Protein AF-A0A0N0K101-F1 (afdb_monomer_lite)

Structure (mmCIF, N/CA/C/O backbone):
data_AF-A0A0N0K101-F1
#
_entry.id   AF-A0A0N0K101-F1
#
loop_
_atom_site.group_PDB
_atom_site.id
_atom_site.type_symbol
_atom_site.label_atom_id
_atom_site.label_alt_id
_atom_site.label_comp_id
_atom_site.label_asym_id
_atom_site.label_entity_id
_atom_site.label_seq_id
_atom_site.pdbx_PDB_ins_code
_atom_site.Cartn_x
_atom_site.Cartn_y
_atom_site.Cartn_z
_atom_site.occupancy
_atom_site.B_iso_or_equiv
_atom_site.auth_seq_id
_atom_site.auth_comp_id
_atom_site.auth_asym_id
_atom_site.auth_atom_id
_atom_site.pdbx_PDB_model_num
ATOM 1 N N . MET A 1 1 ? 13.109 -51.782 -57.724 1.00 40.28 1 MET A N 1
ATOM 2 C CA . MET A 1 1 ? 13.283 -50.333 -57.493 1.00 40.28 1 MET A CA 1
ATOM 3 C C . MET A 1 1 ? 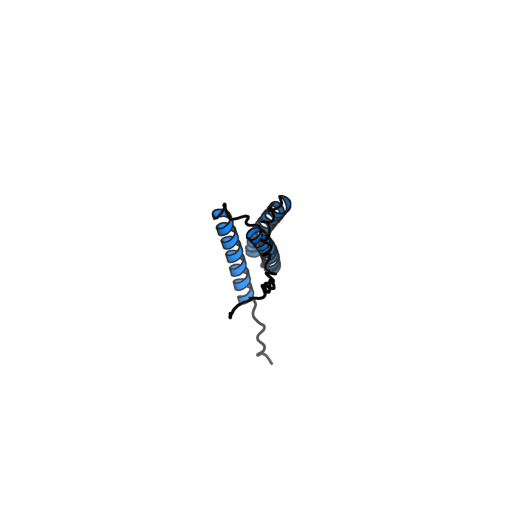12.156 -49.901 -56.584 1.00 40.28 1 MET A C 1
ATOM 5 O O . MET A 1 1 ? 11.025 -49.870 -57.037 1.00 40.28 1 MET A O 1
ATOM 9 N N . ASN A 1 2 ? 12.434 -49.718 -55.296 1.00 41.38 2 ASN A N 1
ATOM 10 C CA . ASN A 1 2 ? 11.412 -49.394 -54.310 1.00 41.38 2 ASN A CA 1
ATOM 11 C C . ASN A 1 2 ? 11.955 -48.352 -53.330 1.00 41.38 2 ASN A C 1
ATOM 13 O O . ASN A 1 2 ? 13.122 -48.420 -52.942 1.00 41.38 2 ASN A O 1
ATOM 17 N N . THR A 1 3 ? 11.021 -47.534 -52.849 1.00 43.34 3 THR A N 1
ATOM 18 C CA . THR A 1 3 ? 11.005 -46.756 -51.598 1.00 43.34 3 THR A CA 1
ATOM 19 C C . THR A 1 3 ? 11.469 -45.291 -51.613 1.00 43.34 3 THR A C 1
ATOM 21 O O . THR A 1 3 ? 12.625 -44.969 -51.861 1.00 43.34 3 THR A O 1
ATOM 24 N N . SER A 1 4 ? 10.506 -44.462 -51.181 1.00 46.09 4 SER A N 1
ATOM 25 C CA . SER A 1 4 ? 10.641 -43.294 -50.300 1.00 46.09 4 SER A CA 1
ATOM 26 C C . SER A 1 4 ? 10.739 -41.910 -50.940 1.00 46.09 4 SER A C 1
ATOM 28 O O . SER A 1 4 ? 11.814 -41.345 -51.096 1.00 46.09 4 SER A O 1
ATOM 30 N N . ALA A 1 5 ? 9.569 -41.303 -51.144 1.00 56.84 5 ALA A N 1
ATOM 31 C CA . ALA A 1 5 ? 9.383 -39.882 -50.874 1.00 56.84 5 ALA A CA 1
ATOM 32 C C . ALA A 1 5 ? 8.859 -39.720 -49.436 1.00 56.84 5 ALA A C 1
ATOM 34 O O . ALA A 1 5 ? 7.889 -40.393 -49.079 1.00 56.84 5 ALA A O 1
ATOM 35 N N . PRO A 1 6 ? 9.425 -38.815 -48.626 1.00 57.38 6 PRO A N 1
ATOM 36 C CA . PRO A 1 6 ? 8.666 -38.154 -47.582 1.00 57.38 6 PRO A CA 1
ATOM 37 C C . PRO A 1 6 ? 8.286 -36.741 -48.038 1.00 57.38 6 PRO A C 1
ATOM 39 O O . PRO A 1 6 ? 9.132 -35.916 -48.379 1.00 57.38 6 PRO A O 1
ATOM 42 N N . LEU A 1 7 ? 6.980 -36.480 -48.028 1.00 50.81 7 LEU A N 1
ATOM 43 C CA . LEU A 1 7 ? 6.399 -35.144 -48.036 1.00 50.81 7 LEU A CA 1
ATOM 44 C C . LEU A 1 7 ? 6.903 -34.399 -46.791 1.00 50.81 7 LEU A C 1
ATOM 46 O O . LEU A 1 7 ? 6.519 -34.734 -45.670 1.00 50.81 7 LEU A O 1
ATOM 50 N N . SER A 1 8 ? 7.765 -33.398 -46.977 1.00 45.88 8 SER A N 1
ATOM 51 C CA . SER A 1 8 ? 8.069 -32.412 -45.936 1.00 45.88 8 SER A CA 1
ATOM 52 C C . SER A 1 8 ? 6.830 -31.554 -45.701 1.00 45.88 8 SER A C 1
ATOM 54 O O . SER A 1 8 ? 6.629 -30.523 -46.336 1.00 45.88 8 SER A O 1
ATOM 56 N N . ASN A 1 9 ? 5.985 -32.009 -44.781 1.00 51.28 9 ASN A N 1
ATOM 57 C CA . ASN A 1 9 ? 4.907 -31.225 -44.207 1.00 51.28 9 ASN A CA 1
ATOM 58 C C . ASN A 1 9 ? 5.535 -30.239 -43.208 1.00 51.28 9 ASN A C 1
ATOM 60 O O . ASN A 1 9 ? 5.692 -30.544 -42.028 1.00 51.28 9 ASN A O 1
ATOM 64 N N . SER A 1 10 ? 5.962 -29.069 -43.686 1.00 53.06 10 SER A N 1
ATOM 65 C CA . SER A 1 10 ? 6.329 -27.943 -42.820 1.00 53.06 10 SER A CA 1
ATOM 66 C C . SER A 1 10 ? 5.062 -27.256 -42.314 1.00 53.06 10 SER A C 1
ATOM 68 O O . SER A 1 10 ? 4.764 -26.130 -42.690 1.00 53.06 10 SER A O 1
ATOM 70 N N . ASP A 1 11 ? 4.322 -27.957 -41.459 1.00 54.88 11 ASP A N 1
ATOM 71 C CA . ASP A 1 11 ? 3.313 -27.365 -40.588 1.00 54.88 11 ASP A CA 1
AT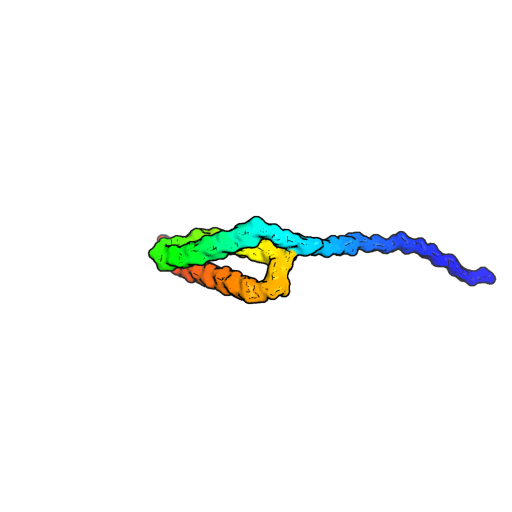OM 72 C C . ASP A 1 11 ? 3.724 -27.672 -39.147 1.00 54.88 11 ASP A C 1
ATOM 74 O O . ASP A 1 11 ? 3.385 -28.699 -38.566 1.00 54.88 11 ASP A O 1
ATOM 78 N N . HIS A 1 12 ? 4.572 -26.807 -38.600 1.00 52.78 12 HIS A N 1
ATOM 79 C CA . HIS A 1 12 ? 4.670 -26.674 -37.158 1.00 52.78 12 HIS A CA 1
ATOM 80 C C . HIS A 1 12 ? 4.589 -25.189 -36.851 1.00 52.78 12 HIS A C 1
ATOM 82 O O . HIS A 1 12 ? 5.580 -24.457 -36.834 1.00 52.78 12 HIS A O 1
ATOM 88 N N . ALA A 1 13 ? 3.349 -24.742 -36.690 1.00 50.38 13 ALA A N 1
ATOM 89 C CA . ALA A 1 13 ? 3.046 -23.507 -36.012 1.00 50.38 13 ALA A CA 1
ATOM 90 C C . ALA A 1 13 ? 3.753 -23.508 -34.648 1.00 50.38 13 ALA A C 1
ATOM 92 O O . ALA A 1 13 ? 3.412 -24.285 -33.760 1.00 50.38 13 ALA A O 1
ATOM 93 N N . SER A 1 14 ? 4.705 -22.599 -34.465 1.00 46.25 14 SER A N 1
ATOM 94 C CA . SER A 1 14 ? 5.062 -22.113 -33.134 1.00 46.25 14 SER A CA 1
ATOM 95 C C . SER A 1 14 ? 4.410 -20.742 -32.961 1.00 46.25 14 SER A C 1
ATOM 97 O O . SER A 1 14 ? 5.033 -19.739 -33.301 1.00 46.25 14 SER A O 1
ATOM 99 N N . PRO A 1 15 ? 3.169 -20.652 -32.443 1.00 50.31 15 PRO A N 1
ATOM 100 C CA . PRO A 1 15 ? 2.571 -19.374 -32.055 1.00 50.31 15 PRO A CA 1
ATOM 101 C C . PRO A 1 15 ? 3.147 -18.829 -30.738 1.00 50.31 15 PRO A C 1
ATOM 103 O O . PRO A 1 15 ? 2.756 -17.758 -30.292 1.00 50.31 15 PRO A O 1
ATOM 106 N N . PHE A 1 16 ? 4.110 -19.513 -30.119 1.00 46.22 16 PHE A N 1
ATOM 107 C CA . PHE A 1 16 ? 4.834 -18.990 -28.966 1.00 46.22 16 PHE A CA 1
ATOM 108 C C . PHE A 1 16 ? 6.003 -18.118 -29.423 1.00 46.22 16 PHE A C 1
ATOM 110 O O . PHE A 1 16 ? 7.162 -18.360 -29.087 1.00 46.22 16 PHE A O 1
ATOM 117 N N . ALA A 1 17 ? 5.687 -17.028 -30.124 1.00 44.03 17 ALA A N 1
ATOM 118 C CA . ALA A 1 17 ? 6.364 -15.790 -29.784 1.00 44.03 17 ALA A CA 1
ATOM 119 C C . ALA A 1 17 ? 5.954 -15.508 -28.336 1.00 44.03 17 ALA A C 1
ATOM 121 O O . ALA A 1 17 ? 4.962 -14.838 -28.065 1.00 44.03 17 ALA A O 1
ATOM 122 N N . THR A 1 18 ? 6.669 -16.126 -27.393 1.00 47.25 18 THR A N 1
ATOM 123 C CA . THR A 1 18 ? 6.713 -15.664 -26.018 1.00 47.25 18 THR A CA 1
ATOM 124 C C . THR A 1 18 ? 7.262 -14.260 -26.143 1.00 47.25 18 THR A C 1
ATOM 126 O O . THR A 1 18 ? 8.473 -14.061 -26.224 1.00 47.25 18 THR A O 1
ATOM 129 N N . GLU A 1 19 ? 6.353 -13.302 -26.294 1.00 45.78 19 GLU A N 1
ATOM 130 C CA . GLU A 1 19 ? 6.604 -11.890 -26.136 1.00 45.78 19 GLU A CA 1
ATOM 131 C C . GLU A 1 19 ? 7.118 -11.789 -24.704 1.00 45.78 19 GLU A C 1
ATOM 133 O O . GLU A 1 19 ? 6.355 -11.703 -23.748 1.00 45.78 19 GLU A O 1
ATOM 138 N N . THR A 1 20 ? 8.427 -11.983 -24.521 1.00 49.19 20 THR A N 1
ATOM 139 C CA . THR A 1 20 ? 9.092 -11.674 -23.266 1.00 49.19 20 THR A CA 1
ATOM 140 C C . THR A 1 20 ? 8.677 -10.243 -22.996 1.00 49.19 20 THR A C 1
ATOM 142 O O . THR A 1 20 ? 9.040 -9.395 -23.824 1.00 49.19 20 THR A O 1
ATOM 145 N N . PRO A 1 21 ? 7.893 -9.964 -21.936 1.00 53.34 21 PRO A N 1
ATOM 146 C CA . PRO A 1 21 ? 7.534 -8.600 -21.628 1.00 53.34 21 PRO A CA 1
ATOM 147 C C . PRO A 1 21 ? 8.863 -7.878 -21.480 1.00 53.34 21 PRO A C 1
ATOM 149 O O . PRO A 1 21 ? 9.684 -8.199 -20.615 1.00 53.34 21 PRO A O 1
ATOM 152 N N . ARG A 1 22 ? 9.140 -6.992 -22.439 1.00 53.03 22 ARG A N 1
ATOM 153 C CA . ARG A 1 22 ? 10.308 -6.123 -22.399 1.00 53.03 22 ARG A CA 1
ATOM 154 C C . ARG A 1 22 ? 10.226 -5.464 -21.025 1.00 53.03 22 ARG A C 1
ATOM 156 O O . ARG A 1 22 ? 9.148 -4.949 -20.732 1.00 53.03 22 ARG A O 1
ATOM 163 N N . PRO A 1 23 ? 11.264 -5.552 -20.169 1.00 52.62 23 PRO A N 1
ATOM 164 C CA . PRO A 1 23 ? 11.174 -5.027 -18.815 1.00 52.62 23 PRO A CA 1
ATOM 165 C C . PRO A 1 23 ? 10.708 -3.586 -18.943 1.00 52.62 23 PRO A C 1
ATOM 167 O O . PRO A 1 23 ? 11.403 -2.771 -19.554 1.00 52.62 23 PRO A O 1
ATOM 170 N N . ALA A 1 24 ? 9.477 -3.323 -18.505 1.00 59.41 24 ALA A N 1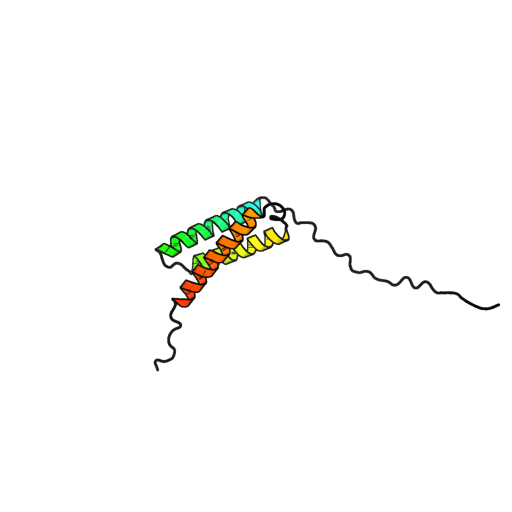
ATOM 171 C CA . ALA A 1 24 ? 8.906 -1.999 -18.591 1.00 59.41 24 ALA A CA 1
ATOM 172 C C . ALA A 1 24 ? 9.815 -1.133 -17.730 1.00 59.41 24 ALA A C 1
ATOM 174 O O . ALA A 1 24 ? 9.899 -1.334 -16.521 1.00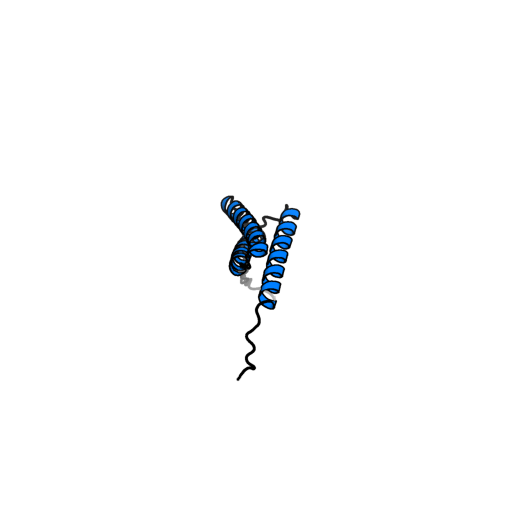 59.41 24 ALA A O 1
ATOM 175 N N . THR A 1 25 ? 10.600 -0.263 -18.359 1.00 63.97 25 THR A N 1
ATOM 176 C CA . THR A 1 25 ? 11.513 0.605 -17.631 1.00 63.97 25 THR A CA 1
ATOM 177 C C . THR A 1 25 ? 10.662 1.422 -16.674 1.00 63.97 25 THR A C 1
ATOM 179 O O . THR A 1 25 ? 9.802 2.182 -17.116 1.00 63.97 25 THR A O 1
ATOM 182 N N . VAL A 1 26 ? 10.856 1.219 -15.373 1.00 71.38 26 VAL A N 1
ATOM 183 C CA . VAL A 1 26 ? 10.106 1.936 -14.344 1.00 71.38 26 VAL A CA 1
ATOM 184 C C . VAL A 1 26 ? 10.276 3.432 -14.581 1.00 71.38 26 VAL A C 1
ATOM 186 O O . VAL A 1 26 ? 11.390 3.954 -14.494 1.00 71.38 26 VAL A O 1
ATOM 189 N N . SER A 1 27 ? 9.181 4.130 -14.861 1.00 80.31 27 SER A N 1
ATOM 190 C CA . SER A 1 27 ? 9.214 5.569 -15.098 1.00 80.31 27 SER A CA 1
ATOM 191 C C . SER A 1 27 ? 9.486 6.312 -13.790 1.00 80.31 27 SER A C 1
ATOM 193 O O . SER A 1 27 ? 9.020 5.902 -12.726 1.00 80.31 27 SER A O 1
ATOM 195 N N . LEU A 1 28 ? 10.187 7.449 -13.855 1.00 82.06 28 LEU A N 1
ATOM 196 C CA . LEU A 1 28 ? 10.440 8.314 -12.691 1.00 82.06 28 LEU A CA 1
ATOM 197 C C . LEU A 1 28 ? 9.137 8.649 -11.940 1.00 82.06 28 LEU A C 1
ATOM 199 O O . LEU A 1 28 ? 9.089 8.597 -10.715 1.00 82.06 28 LEU A O 1
ATOM 203 N N . SER A 1 29 ? 8.057 8.904 -12.681 1.00 85.00 29 SER A N 1
ATOM 204 C CA . SER A 1 29 ? 6.731 9.188 -12.126 1.00 85.00 29 SER A CA 1
ATOM 205 C C . SER A 1 29 ? 6.147 8.025 -11.319 1.00 85.00 29 SER A C 1
ATOM 207 O O . SER A 1 29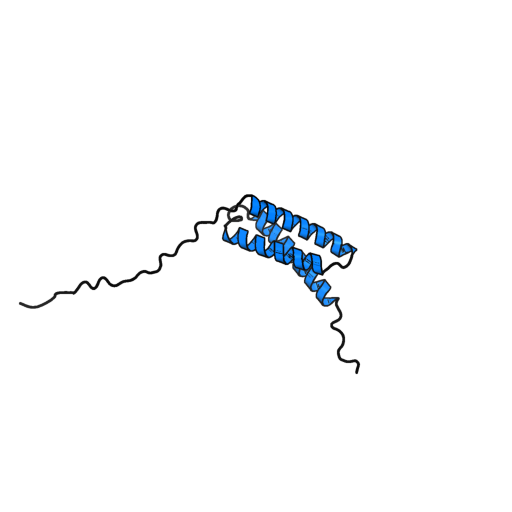 ? 5.437 8.257 -10.347 1.00 85.00 29 SER A O 1
ATOM 209 N N . GLU A 1 30 ? 6.447 6.775 -11.680 1.00 84.94 30 GLU A N 1
ATOM 210 C CA . GLU A 1 30 ? 5.983 5.593 -10.939 1.00 84.94 30 GLU A CA 1
ATOM 211 C C . GLU A 1 30 ? 6.752 5.425 -9.630 1.00 84.94 30 GLU A C 1
ATOM 213 O O . GLU A 1 30 ? 6.157 5.078 -8.612 1.00 84.94 30 GLU A O 1
ATOM 218 N N . GLN A 1 31 ? 8.051 5.738 -9.638 1.00 85.19 31 GLN A N 1
ATOM 219 C CA . GLN A 1 31 ? 8.874 5.759 -8.425 1.00 85.19 31 GLN A CA 1
ATOM 220 C C . GLN A 1 31 ? 8.400 6.857 -7.470 1.00 85.19 31 GLN A C 1
ATOM 222 O O . GLN A 1 31 ? 8.199 6.595 -6.287 1.00 85.19 31 GLN A O 1
ATOM 227 N N . GLN A 1 32 ? 8.129 8.058 -7.988 1.00 88.75 32 GLN A N 1
ATOM 228 C CA . GLN A 1 32 ? 7.585 9.166 -7.198 1.00 88.75 32 GLN A CA 1
ATOM 229 C C . GLN A 1 32 ? 6.192 8.850 -6.643 1.00 88.75 32 GLN A C 1
ATOM 231 O O . GLN A 1 32 ? 5.924 9.108 -5.472 1.00 88.75 32 GLN A O 1
ATOM 236 N N . ALA A 1 33 ? 5.311 8.251 -7.450 1.00 89.62 33 ALA A N 1
ATOM 237 C CA . ALA A 1 33 ? 3.991 7.822 -6.993 1.00 89.62 33 ALA A CA 1
ATOM 238 C C . ALA A 1 33 ? 4.092 6.764 -5.885 1.00 89.62 33 ALA A C 1
ATOM 240 O O . ALA A 1 33 ? 3.334 6.805 -4.915 1.00 89.62 33 ALA A O 1
ATOM 241 N N . PHE A 1 34 ? 5.040 5.833 -6.006 1.00 89.19 34 PHE A N 1
ATOM 242 C CA . PHE A 1 34 ? 5.301 4.816 -4.996 1.00 89.19 34 PHE A CA 1
ATOM 243 C C . PHE A 1 34 ? 5.853 5.409 -3.694 1.00 89.19 34 PHE A C 1
ATOM 245 O O . PHE A 1 34 ? 5.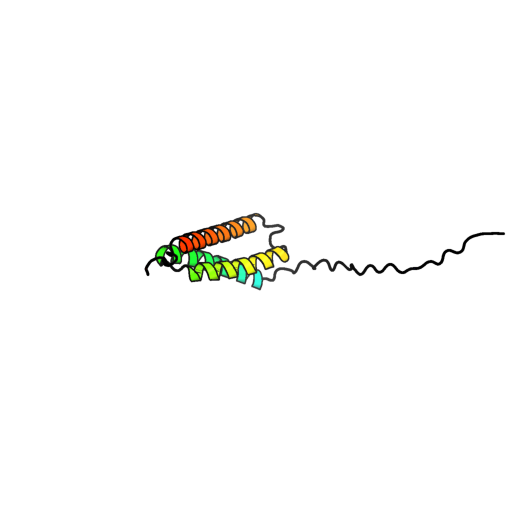378 5.058 -2.612 1.00 89.19 34 PHE A O 1
ATOM 252 N N . GLU A 1 35 ? 6.808 6.334 -3.774 1.00 90.06 35 GLU A N 1
ATOM 253 C CA . GLU A 1 35 ? 7.352 7.021 -2.600 1.00 90.06 35 GLU A CA 1
ATOM 254 C C . GLU A 1 35 ? 6.268 7.846 -1.892 1.00 90.06 35 GLU A C 1
ATOM 256 O O . GLU A 1 35 ? 6.099 7.737 -0.676 1.00 90.06 35 GLU A O 1
ATOM 261 N N . ALA A 1 36 ? 5.445 8.573 -2.654 1.00 91.25 36 ALA A N 1
ATOM 262 C CA . ALA A 1 36 ? 4.305 9.315 -2.124 1.00 91.25 36 ALA A CA 1
ATOM 263 C C . ALA A 1 36 ? 3.270 8.393 -1.455 1.00 91.25 36 ALA A C 1
ATOM 265 O O . ALA A 1 36 ? 2.785 8.700 -0.366 1.00 91.25 36 ALA A O 1
ATOM 266 N N . ALA A 1 37 ? 2.956 7.241 -2.057 1.00 91.19 37 ALA A N 1
ATOM 267 C CA . ALA A 1 37 ? 2.060 6.249 -1.461 1.00 91.19 37 ALA A CA 1
ATOM 268 C C . ALA A 1 37 ? 2.648 5.635 -0.179 1.00 91.19 37 ALA A C 1
ATOM 270 O O . ALA A 1 37 ? 1.923 5.416 0.790 1.00 91.19 37 ALA A O 1
ATOM 271 N N . THR A 1 38 ? 3.963 5.411 -0.148 1.00 91.50 38 THR A N 1
ATOM 272 C CA . THR A 1 38 ? 4.688 4.912 1.030 1.00 91.50 38 THR A CA 1
ATOM 273 C C . THR A 1 38 ? 4.630 5.926 2.170 1.00 91.50 38 THR A C 1
ATOM 275 O O . THR A 1 38 ? 4.299 5.571 3.302 1.00 91.50 38 THR A O 1
ATOM 278 N N . ALA A 1 39 ? 4.907 7.199 1.874 1.00 91.69 39 ALA A N 1
ATOM 279 C CA . ALA A 1 39 ? 4.815 8.290 2.838 1.00 91.69 39 ALA A CA 1
ATOM 280 C C . ALA A 1 39 ? 3.381 8.461 3.356 1.00 91.69 39 ALA A C 1
ATOM 282 O O . ALA A 1 39 ? 3.176 8.575 4.564 1.00 91.69 39 ALA A O 1
ATOM 283 N N . ARG A 1 40 ? 2.382 8.394 2.463 1.00 89.75 40 ARG A N 1
ATOM 284 C CA . ARG A 1 40 ? 0.966 8.475 2.837 1.00 89.75 40 ARG A CA 1
ATOM 285 C C . ARG A 1 40 ? 0.549 7.325 3.746 1.00 89.75 40 ARG A C 1
ATOM 287 O O . ARG A 1 40 ? -0.135 7.577 4.728 1.00 89.75 40 ARG A O 1
ATOM 294 N N . LEU A 1 41 ? 0.978 6.093 3.467 1.00 90.31 41 LEU A N 1
ATOM 295 C CA . LEU A 1 41 ? 0.664 4.952 4.328 1.00 90.31 41 LEU A CA 1
ATOM 296 C C . LEU A 1 41 ? 1.300 5.089 5.716 1.00 90.31 41 LEU A C 1
ATOM 298 O O . LEU A 1 41 ? 0.631 4.830 6.709 1.00 90.31 41 LEU A O 1
ATOM 302 N N . ARG A 1 42 ? 2.559 5.539 5.808 1.00 90.38 42 ARG A N 1
ATOM 303 C CA . ARG A 1 42 ? 3.199 5.803 7.109 1.00 90.38 42 ARG A CA 1
ATOM 304 C C . ARG A 1 42 ? 2.473 6.887 7.898 1.00 90.38 42 ARG A C 1
ATOM 306 O O . ARG A 1 42 ? 2.243 6.713 9.089 1.00 90.38 42 ARG A O 1
ATOM 313 N N . ALA A 1 43 ? 2.094 7.979 7.237 1.00 89.31 43 ALA A N 1
ATOM 314 C CA . ALA A 1 43 ? 1.322 9.042 7.868 1.00 89.31 43 ALA A CA 1
ATOM 315 C C . ALA A 1 43 ? -0.048 8.529 8.336 1.00 89.31 43 ALA A C 1
ATOM 317 O O . ALA A 1 43 ? -0.437 8.792 9.468 1.00 89.31 43 ALA A O 1
ATOM 318 N N . ALA A 1 44 ? -0.736 7.739 7.507 1.00 88.50 44 ALA A N 1
ATOM 319 C CA . ALA A 1 44 ? -2.011 7.126 7.862 1.00 88.50 44 ALA A CA 1
ATOM 320 C C . ALA A 1 44 ? -1.874 6.187 9.068 1.00 88.50 44 ALA A C 1
ATOM 322 O O . ALA A 1 44 ? -2.701 6.248 9.965 1.00 88.50 44 ALA A O 1
ATOM 323 N N . LEU A 1 45 ? -0.820 5.366 9.136 1.00 87.38 45 LEU A N 1
ATOM 324 C CA . LEU A 1 45 ? -0.555 4.501 10.293 1.00 87.38 45 LEU A CA 1
ATOM 325 C C . LEU A 1 45 ? -0.298 5.303 11.571 1.00 87.38 45 LEU A C 1
ATOM 327 O O . LEU A 1 45 ? -0.838 4.962 12.620 1.00 87.38 45 LEU A O 1
ATOM 331 N N . GLN A 1 46 ? 0.478 6.384 11.473 1.00 87.06 46 GLN A N 1
ATOM 332 C CA . GLN A 1 46 ? 0.743 7.266 12.606 1.00 87.06 46 GLN A CA 1
ATOM 333 C C . GLN A 1 46 ? -0.545 7.933 13.106 1.00 87.06 46 GLN A C 1
ATOM 335 O O . GLN A 1 46 ? -0.828 7.890 14.293 1.00 87.06 46 GLN A O 1
ATOM 340 N N . VAL A 1 47 ? -1.355 8.494 12.204 1.00 84.12 47 VAL A N 1
ATOM 341 C CA . VAL A 1 47 ? -2.620 9.161 12.557 1.00 84.12 47 VAL A CA 1
ATOM 342 C C . VAL A 1 47 ? -3.672 8.164 13.044 1.00 84.12 47 VAL A C 1
ATOM 344 O O . VAL A 1 47 ? -4.438 8.465 13.955 1.00 84.12 47 VAL A O 1
ATOM 347 N N . ALA A 1 48 ? -3.733 6.963 12.469 1.00 81.00 48 ALA A N 1
ATOM 348 C CA . ALA A 1 48 ? -4.709 5.954 12.861 1.00 81.00 48 ALA A CA 1
ATOM 349 C C . ALA A 1 48 ? -4.434 5.378 14.257 1.00 81.00 48 ALA A C 1
ATOM 351 O O . ALA A 1 48 ? -5.386 4.988 14.934 1.00 81.00 48 ALA A O 1
ATOM 352 N N . ALA A 1 49 ? -3.173 5.380 14.705 1.00 70.81 49 ALA A N 1
ATOM 353 C CA . ALA A 1 49 ? -2.825 5.090 16.094 1.00 70.81 49 ALA A CA 1
ATOM 354 C C . ALA A 1 49 ? -3.427 6.120 17.071 1.00 70.81 49 ALA A C 1
ATOM 356 O O . ALA A 1 49 ? -3.801 5.752 18.182 1.00 70.81 49 ALA A O 1
ATOM 357 N N . ASP A 1 50 ? -3.576 7.377 16.640 1.00 73.25 50 ASP A N 1
ATOM 358 C CA . ASP A 1 50 ? -4.096 8.483 17.452 1.00 73.25 50 ASP A CA 1
ATOM 359 C C . ASP A 1 50 ? -5.617 8.709 17.315 1.00 73.25 50 ASP A C 1
ATOM 361 O O . ASP A 1 50 ? -6.246 9.229 18.232 1.00 73.25 50 ASP A O 1
ATOM 365 N N . SER A 1 51 ? -6.234 8.376 16.173 1.00 65.19 51 SER A N 1
ATOM 366 C CA . SER A 1 51 ? -7.612 8.807 15.843 1.00 65.19 51 SER A CA 1
ATOM 367 C C . SER A 1 51 ? -8.551 7.710 15.316 1.00 65.19 51 SER A C 1
ATOM 369 O O . SER A 1 51 ? -9.585 8.031 14.735 1.00 65.19 51 SER A O 1
ATOM 371 N N . GLN A 1 52 ? -8.241 6.417 15.503 1.00 63.28 52 GLN A N 1
ATOM 372 C CA . GLN A 1 52 ? -9.110 5.289 15.089 1.00 63.28 52 GLN A CA 1
ATOM 373 C C . GLN A 1 52 ? -9.525 5.305 13.591 1.00 63.28 52 GLN A C 1
ATOM 375 O O . GLN A 1 52 ? -10.523 4.706 13.190 1.00 63.28 52 GLN A O 1
ATOM 380 N N . GLY A 1 53 ? -8.742 5.963 12.730 1.00 67.69 53 GLY A N 1
ATOM 381 C CA . GLY A 1 53 ? -9.009 6.107 11.295 1.00 67.69 53 GLY A CA 1
ATOM 382 C C . GLY A 1 53 ? -8.547 4.904 10.466 1.00 67.69 53 GLY A C 1
ATOM 383 O O . GLY A 1 53 ? -7.535 4.977 9.774 1.00 67.69 53 GLY A O 1
ATOM 384 N N . PHE A 1 54 ? -9.279 3.790 10.522 1.00 78.12 54 PHE A N 1
ATOM 385 C CA . PHE A 1 54 ? -8.946 2.543 9.810 1.00 78.12 54 PHE A CA 1
ATOM 386 C C . PHE A 1 54 ? -9.073 2.632 8.276 1.00 78.12 54 PHE A C 1
ATOM 388 O O . PHE A 1 54 ? -8.264 2.053 7.547 1.00 78.12 54 PHE A O 1
ATOM 395 N N . GLU A 1 55 ? -10.084 3.344 7.771 1.00 83.31 55 GLU A N 1
ATOM 396 C CA . GLU A 1 55 ? -10.414 3.360 6.338 1.00 83.31 55 GLU A CA 1
ATOM 397 C C . GLU A 1 55 ? -9.297 3.984 5.493 1.00 83.31 55 GLU A C 1
ATOM 399 O O . GLU A 1 55 ? -8.982 3.492 4.408 1.00 83.31 55 GLU A O 1
ATOM 404 N N . GLU A 1 56 ? -8.634 5.017 6.020 1.00 84.75 56 GLU A N 1
ATOM 405 C CA . GLU A 1 56 ? -7.527 5.676 5.327 1.00 84.75 56 GLU A CA 1
ATOM 406 C C . GLU A 1 56 ? -6.274 4.787 5.264 1.00 84.75 56 GLU A C 1
ATOM 408 O O . GLU A 1 56 ? -5.591 4.759 4.237 1.00 84.75 56 GLU A O 1
ATOM 413 N N . VAL A 1 57 ? -6.010 3.977 6.299 1.00 87.62 57 VAL A N 1
ATOM 414 C CA . VAL A 1 57 ? -4.937 2.966 6.265 1.00 87.62 57 VAL A CA 1
ATOM 415 C C . VAL A 1 57 ? -5.252 1.884 5.233 1.00 87.62 57 VAL A C 1
ATOM 417 O O . VAL A 1 57 ? -4.374 1.497 4.457 1.00 87.62 57 VAL A O 1
ATOM 420 N N . ALA A 1 58 ? -6.501 1.415 5.173 1.00 88.12 58 ALA A N 1
ATOM 421 C CA . ALA A 1 58 ? -6.926 0.401 4.212 1.00 88.12 58 ALA A CA 1
ATOM 422 C C . ALA A 1 58 ? -6.810 0.887 2.752 1.00 88.12 58 ALA A C 1
ATOM 424 O O . ALA A 1 58 ? -6.267 0.160 1.911 1.00 88.12 58 ALA A O 1
ATOM 425 N N . ASP A 1 59 ? -7.251 2.114 2.452 1.00 88.38 59 ASP A N 1
ATOM 426 C CA . ASP A 1 59 ? -7.120 2.734 1.125 1.00 88.38 59 ASP A CA 1
ATOM 427 C C . ASP A 1 59 ? -5.648 2.966 0.744 1.00 88.38 59 ASP A C 1
ATOM 429 O O . ASP A 1 59 ? -5.205 2.550 -0.335 1.00 88.38 59 ASP A O 1
ATOM 433 N N . ALA A 1 60 ? -4.852 3.547 1.649 1.00 90.25 60 ALA A N 1
ATOM 434 C CA . ALA A 1 60 ? -3.429 3.781 1.414 1.00 90.25 60 ALA A CA 1
ATOM 435 C C . ALA A 1 60 ? -2.665 2.464 1.183 1.00 90.25 60 ALA A C 1
ATOM 437 O O . ALA A 1 60 ? -1.818 2.388 0.287 1.00 90.25 60 ALA A O 1
ATOM 438 N N . ARG A 1 61 ? -3.009 1.397 1.920 1.00 91.62 61 ARG A N 1
ATOM 439 C CA . ARG A 1 61 ? -2.452 0.047 1.733 1.00 91.62 61 ARG A CA 1
ATOM 440 C C . ARG A 1 61 ? -2.770 -0.496 0.343 1.00 91.62 61 ARG A C 1
ATOM 442 O O . ARG A 1 61 ? -1.879 -1.025 -0.321 1.00 91.62 61 ARG A O 1
ATOM 449 N N . LEU A 1 62 ? -4.023 -0.385 -0.107 1.00 90.88 62 LEU A N 1
ATOM 450 C CA . LEU A 1 62 ? -4.439 -0.868 -1.429 1.00 90.88 62 LEU A CA 1
ATOM 451 C C . LEU A 1 62 ? -3.686 -0.146 -2.551 1.00 90.88 62 LEU A C 1
ATOM 453 O O . LEU A 1 62 ? -3.154 -0.802 -3.451 1.00 90.88 62 LEU A O 1
ATOM 457 N N . LYS A 1 63 ? -3.568 1.184 -2.457 1.00 91.00 63 LYS A N 1
ATOM 458 C CA . LYS A 1 63 ? -2.812 2.005 -3.415 1.00 91.00 63 LYS A CA 1
ATOM 459 C C . LYS A 1 63 ? -1.331 1.635 -3.440 1.00 91.00 63 LYS A C 1
ATOM 461 O O . LYS A 1 63 ? -0.779 1.409 -4.518 1.00 91.00 63 LYS A O 1
ATOM 466 N N . LEU A 1 64 ? -0.699 1.500 -2.270 1.00 91.69 64 LEU A N 1
ATOM 467 C CA . LEU A 1 64 ? 0.705 1.098 -2.184 1.00 91.69 64 LEU A CA 1
ATOM 468 C C . LEU A 1 64 ? 0.923 -0.306 -2.757 1.00 91.69 64 LEU A C 1
ATOM 470 O O . LEU A 1 64 ? 1.874 -0.515 -3.504 1.00 91.69 64 LEU A O 1
ATOM 474 N N . ARG A 1 65 ? 0.031 -1.262 -2.467 1.00 92.88 65 ARG A N 1
ATOM 475 C CA . ARG A 1 65 ? 0.110 -2.630 -2.998 1.00 92.88 65 ARG A CA 1
ATOM 476 C C . ARG A 1 65 ? 0.020 -2.654 -4.522 1.00 92.88 65 ARG A C 1
ATOM 478 O O . ARG A 1 65 ? 0.806 -3.356 -5.153 1.00 92.88 65 ARG A O 1
ATOM 485 N N . ALA A 1 66 ? -0.909 -1.905 -5.112 1.00 91.56 66 ALA A N 1
ATOM 486 C CA . ALA A 1 66 ? -1.059 -1.833 -6.565 1.00 91.56 66 ALA A CA 1
ATOM 487 C C . ALA A 1 66 ? 0.215 -1.295 -7.240 1.00 91.56 66 ALA A C 1
ATOM 489 O O . ALA A 1 66 ? 0.726 -1.911 -8.178 1.00 91.56 66 ALA A O 1
ATOM 490 N N . LEU A 1 67 ? 0.777 -0.201 -6.713 1.00 90.25 67 LEU A N 1
ATOM 491 C CA . LEU A 1 67 ? 2.038 0.363 -7.205 1.00 90.25 67 LEU A CA 1
ATOM 492 C C . LEU A 1 67 ? 3.209 -0.596 -6.985 1.00 90.25 67 LEU A C 1
ATOM 494 O O . LEU A 1 67 ? 4.028 -0.782 -7.881 1.00 90.25 67 LEU A O 1
ATOM 498 N N . ALA A 1 68 ? 3.257 -1.263 -5.832 1.00 90.12 68 ALA A N 1
ATOM 499 C CA . ALA A 1 68 ? 4.304 -2.220 -5.531 1.00 90.12 68 ALA A CA 1
ATOM 500 C C . ALA A 1 68 ? 4.288 -3.408 -6.505 1.00 90.12 68 ALA A C 1
ATOM 502 O O . ALA A 1 68 ? 5.330 -3.803 -7.013 1.00 90.12 68 ALA A O 1
ATOM 503 N N . VAL A 1 69 ? 3.118 -3.964 -6.828 1.00 90.06 69 VAL A N 1
ATOM 504 C CA . VAL A 1 69 ? 3.012 -5.045 -7.822 1.00 90.06 69 VAL A CA 1
ATOM 505 C C . VAL A 1 69 ? 3.481 -4.571 -9.196 1.00 90.06 69 VAL A C 1
ATOM 507 O O . VAL A 1 69 ? 4.250 -5.279 -9.843 1.00 90.06 69 VAL A O 1
ATOM 510 N N . LYS A 1 70 ? 3.099 -3.355 -9.603 1.00 89.31 70 LYS A N 1
ATOM 511 C CA . LYS A 1 70 ? 3.535 -2.766 -10.875 1.00 89.31 70 LYS A CA 1
ATOM 512 C C . LYS A 1 70 ? 5.060 -2.626 -10.953 1.00 89.31 70 LYS A C 1
ATOM 514 O O . LYS A 1 70 ? 5.670 -3.047 -11.931 1.00 89.31 70 LYS A O 1
ATOM 519 N N . LEU A 1 71 ? 5.687 -2.111 -9.893 1.00 88.00 71 LEU A N 1
ATOM 520 C CA . LEU A 1 71 ? 7.145 -1.988 -9.794 1.00 88.00 71 LEU A CA 1
ATOM 521 C C . LEU A 1 71 ? 7.853 -3.348 -9.772 1.00 88.00 71 LEU A C 1
ATOM 523 O O . LEU A 1 71 ? 8.934 -3.495 -10.345 1.00 88.00 71 LEU A O 1
ATOM 527 N N . ARG A 1 72 ? 7.250 -4.361 -9.137 1.00 86.75 72 ARG A N 1
ATOM 528 C CA . ARG A 1 72 ? 7.788 -5.728 -9.130 1.00 86.75 72 ARG A CA 1
ATOM 529 C C . ARG A 1 72 ? 7.837 -6.300 -10.538 1.00 86.75 72 ARG A C 1
ATOM 531 O O . ARG A 1 72 ? 8.867 -6.856 -10.912 1.00 86.75 72 ARG A O 1
ATOM 538 N N . ASP A 1 73 ? 6.733 -6.185 -11.267 1.00 86.94 73 ASP A N 1
ATOM 539 C CA . ASP A 1 73 ? 6.586 -6.713 -12.625 1.00 86.94 73 ASP A CA 1
ATOM 540 C C . ASP A 1 73 ? 7.574 -6.042 -13.592 1.00 86.94 73 ASP A C 1
ATOM 542 O O . ASP A 1 73 ? 8.268 -6.702 -14.361 1.00 86.94 73 ASP A O 1
ATOM 546 N N . ALA A 1 74 ? 7.772 -4.735 -13.413 1.00 85.44 74 ALA A N 1
ATOM 547 C CA . ALA A 1 74 ? 8.788 -3.941 -14.097 1.00 85.44 74 ALA A CA 1
ATOM 548 C C . ALA A 1 74 ? 10.245 -4.280 -13.697 1.00 85.44 74 ALA A C 1
ATOM 550 O O . ALA A 1 74 ? 11.200 -3.805 -14.313 1.00 85.44 74 ALA A O 1
ATOM 551 N N . GLY A 1 75 ? 10.456 -5.102 -12.663 1.00 85.50 75 GLY A N 1
ATOM 552 C CA . GLY A 1 75 ? 11.783 -5.513 -12.207 1.00 85.50 75 GLY A CA 1
ATOM 553 C C . GLY A 1 75 ? 12.527 -4.477 -11.357 1.00 85.50 75 GLY A C 1
ATOM 554 O O . GLY A 1 75 ? 13.746 -4.587 -11.220 1.00 85.50 75 GLY A O 1
ATOM 555 N N . PHE A 1 76 ? 11.821 -3.515 -10.751 1.00 83.81 76 PHE A N 1
ATOM 556 C CA . PHE A 1 76 ? 12.395 -2.431 -9.936 1.00 83.81 76 PHE A CA 1
ATOM 557 C C . PHE A 1 76 ? 13.360 -2.933 -8.846 1.00 83.81 76 PHE A C 1
ATOM 559 O O . PHE A 1 76 ? 14.471 -2.432 -8.700 1.00 83.81 76 PHE A O 1
ATOM 566 N N . TRP A 1 77 ? 12.980 -3.990 -8.123 1.00 87.12 77 TRP A N 1
ATOM 567 C CA . TRP A 1 77 ? 13.768 -4.533 -7.009 1.00 87.12 77 TRP A CA 1
ATOM 568 C C . TRP A 1 77 ? 14.759 -5.637 -7.392 1.00 87.12 77 TRP A C 1
ATOM 570 O O . TRP A 1 77 ? 15.274 -6.325 -6.510 1.00 87.12 77 TRP A O 1
ATOM 580 N N . ARG A 1 78 ? 15.049 -5.850 -8.686 1.00 84.62 78 ARG A N 1
ATOM 581 C CA . ARG A 1 78 ? 16.031 -6.877 -9.094 1.00 84.62 78 ARG A CA 1
ATOM 582 C C . ARG A 1 78 ? 17.398 -6.650 -8.443 1.00 84.62 78 ARG A C 1
ATOM 584 O O . ARG A 1 78 ? 18.043 -7.620 -8.049 1.00 84.62 78 ARG A O 1
ATOM 591 N N . SER A 1 79 ? 17.788 -5.386 -8.287 1.00 82.06 79 SER A N 1
ATOM 592 C CA . SER A 1 79 ? 19.039 -4.982 -7.635 1.00 82.06 79 SER A CA 1
ATOM 593 C C . SER A 1 79 ? 18.836 -4.501 -6.196 1.00 82.06 79 SER A C 1
ATOM 595 O O . SER A 1 79 ? 19.728 -4.674 -5.369 1.00 82.06 79 SER A O 1
ATOM 597 N N . ASP A 1 80 ? 17.663 -3.954 -5.867 1.00 85.38 80 ASP A N 1
ATOM 598 C CA . ASP A 1 80 ? 17.379 -3.377 -4.551 1.00 85.38 80 ASP A CA 1
ATOM 599 C C . ASP A 1 80 ? 16.520 -4.301 -3.669 1.00 85.38 80 ASP A C 1
ATOM 601 O O . ASP A 1 80 ? 15.321 -4.116 -3.459 1.00 85.38 80 ASP A O 1
ATOM 605 N N . LYS A 1 81 ? 17.150 -5.347 -3.125 1.00 88.06 81 LYS A N 1
ATOM 606 C CA . LYS A 1 81 ? 16.468 -6.293 -2.220 1.00 88.06 81 LYS A CA 1
ATOM 607 C C . LYS A 1 81 ? 16.080 -5.656 -0.885 1.00 88.06 81 LYS A C 1
ATOM 609 O O . LYS A 1 81 ? 15.151 -6.131 -0.232 1.00 88.06 81 LYS A O 1
ATOM 614 N N . HIS A 1 82 ? 16.802 -4.619 -0.460 1.00 87.88 82 HIS A N 1
ATOM 615 C CA . HIS A 1 82 ? 16.537 -3.942 0.803 1.00 87.88 82 HIS A CA 1
ATOM 616 C C . HIS A 1 82 ? 15.225 -3.154 0.736 1.00 87.88 82 HIS A C 1
ATOM 618 O O . HIS A 1 82 ? 14.358 -3.370 1.583 1.00 87.88 82 HIS A O 1
ATOM 624 N N . GLY A 1 83 ? 15.011 -2.341 -0.306 1.00 86.50 83 GLY A N 1
ATOM 625 C CA . GLY A 1 83 ? 13.753 -1.614 -0.485 1.00 86.50 83 GLY A CA 1
ATOM 626 C C . GLY A 1 83 ? 12.552 -2.538 -0.662 1.00 86.50 83 GLY A C 1
ATOM 627 O O . GLY A 1 83 ? 11.483 -2.245 -0.124 1.00 86.50 83 GLY A O 1
ATOM 628 N N . LEU A 1 84 ? 12.722 -3.701 -1.304 1.00 89.00 84 LEU A N 1
ATOM 629 C CA . LEU A 1 84 ? 11.665 -4.717 -1.361 1.00 89.00 84 LEU A CA 1
ATOM 630 C C . LEU A 1 84 ? 11.268 -5.184 0.042 1.00 89.00 84 LEU A C 1
ATOM 632 O O . LEU A 1 84 ? 10.084 -5.195 0.374 1.00 89.00 84 LEU A O 1
ATOM 636 N N . ARG A 1 85 ? 12.249 -5.545 0.879 1.00 90.62 85 ARG A N 1
ATOM 637 C CA . ARG A 1 85 ? 11.990 -5.991 2.256 1.00 90.62 85 ARG A CA 1
ATOM 638 C C . ARG A 1 85 ? 11.319 -4.896 3.076 1.00 90.62 85 ARG A C 1
ATOM 640 O O . ARG A 1 85 ? 10.313 -5.180 3.712 1.00 90.62 85 ARG A O 1
ATOM 647 N N . SER A 1 86 ? 11.810 -3.658 3.011 1.00 90.75 86 SER A N 1
ATOM 648 C CA . SER A 1 86 ? 11.198 -2.526 3.717 1.00 90.75 86 SER A CA 1
ATOM 649 C C . SER A 1 86 ? 9.751 -2.280 3.284 1.00 90.75 86 SER A C 1
ATOM 651 O O . SER A 1 86 ? 8.896 -2.015 4.126 1.00 90.75 86 SER A O 1
ATOM 653 N N . THR A 1 87 ? 9.459 -2.412 1.988 1.00 90.62 87 THR A N 1
ATOM 654 C CA . THR A 1 87 ? 8.105 -2.239 1.439 1.00 90.62 87 THR A CA 1
ATOM 655 C C . THR A 1 87 ? 7.168 -3.349 1.903 1.00 90.62 87 THR A C 1
ATOM 657 O O . THR A 1 87 ? 6.050 -3.077 2.332 1.00 90.62 87 THR A O 1
ATOM 660 N N . VAL A 1 88 ? 7.624 -4.604 1.852 1.00 90.75 88 VAL A N 1
ATOM 661 C CA . VAL A 1 88 ? 6.854 -5.759 2.333 1.00 90.75 88 VAL A CA 1
ATOM 662 C C . VAL A 1 88 ? 6.596 -5.654 3.835 1.00 90.75 88 VAL A C 1
ATOM 664 O O . VAL A 1 88 ? 5.472 -5.891 4.264 1.00 90.75 88 VAL A O 1
ATOM 667 N N . SER A 1 89 ? 7.593 -5.247 4.627 1.00 92.94 89 SER A N 1
ATOM 668 C CA . SER A 1 89 ? 7.431 -5.012 6.066 1.00 92.94 89 SER A CA 1
ATOM 669 C C . SER A 1 89 ? 6.378 -3.944 6.360 1.00 92.94 89 SER A C 1
ATOM 671 O O . SER A 1 89 ? 5.517 -4.171 7.204 1.00 92.94 89 SER A O 1
ATOM 673 N N . LEU A 1 90 ? 6.394 -2.823 5.632 1.00 90.75 90 LEU A N 1
ATOM 674 C CA . LEU A 1 90 ? 5.395 -1.765 5.795 1.00 90.75 90 LEU A CA 1
ATOM 675 C C . LEU A 1 90 ? 3.983 -2.240 5.416 1.00 90.75 90 LEU A C 1
ATOM 677 O O . LEU A 1 90 ? 3.020 -1.960 6.124 1.00 90.75 90 LEU A O 1
ATOM 681 N N . LEU A 1 91 ? 3.851 -2.978 4.310 1.00 91.69 91 LEU A N 1
ATOM 682 C CA . LEU A 1 91 ? 2.566 -3.547 3.896 1.00 91.69 91 LEU A CA 1
ATOM 683 C C . LEU A 1 91 ? 2.031 -4.551 4.920 1.00 91.69 91 LEU A C 1
ATOM 685 O O . LEU A 1 91 ? 0.827 -4.576 5.158 1.00 91.69 91 LEU A O 1
ATOM 689 N N . TRP A 1 92 ? 2.909 -5.355 5.523 1.00 92.56 92 TRP A N 1
ATOM 690 C CA . TRP A 1 92 ? 2.533 -6.308 6.565 1.00 92.56 92 TRP A CA 1
ATOM 691 C C . TRP A 1 92 ? 2.085 -5.613 7.854 1.00 92.56 92 TRP A C 1
ATOM 693 O O . TRP A 1 92 ? 1.081 -6.006 8.437 1.00 92.56 92 TRP A O 1
ATOM 703 N N . GLU A 1 93 ? 2.777 -4.555 8.280 1.00 91.00 93 GLU A N 1
ATOM 704 C CA . GLU A 1 93 ? 2.367 -3.750 9.437 1.00 91.00 93 GLU A CA 1
ATOM 705 C C . GLU A 1 93 ? 0.986 -3.116 9.220 1.00 91.00 93 GLU A C 1
ATOM 707 O O . GLU A 1 93 ? 0.120 -3.203 10.091 1.00 91.00 93 GLU A O 1
ATOM 712 N N . ALA A 1 94 ? 0.744 -2.569 8.025 1.00 89.06 94 ALA A N 1
ATOM 713 C CA . ALA A 1 94 ? -0.562 -2.036 7.656 1.00 89.06 94 ALA A CA 1
ATOM 714 C C . ALA A 1 94 ? -1.655 -3.109 7.617 1.00 89.06 94 ALA A C 1
ATOM 716 O O . ALA A 1 94 ? -2.774 -2.861 8.058 1.00 89.06 94 ALA A O 1
ATOM 717 N N . ASP A 1 95 ? -1.343 -4.299 7.104 1.00 88.44 95 ASP A N 1
ATOM 718 C CA . ASP A 1 95 ? -2.271 -5.429 7.079 1.00 88.44 95 ASP A CA 1
ATOM 719 C C . ASP A 1 95 ? -2.656 -5.879 8.488 1.00 88.44 95 ASP A C 1
ATOM 721 O O . ASP A 1 95 ? -3.840 -6.010 8.796 1.00 88.44 95 ASP A O 1
ATOM 725 N N . ARG A 1 96 ? -1.659 -6.011 9.368 1.00 89.25 96 ARG A N 1
ATOM 726 C CA . ARG A 1 96 ? -1.871 -6.329 10.776 1.00 89.25 96 ARG A CA 1
ATOM 727 C C . ARG A 1 96 ? -2.742 -5.274 11.449 1.00 89.25 96 ARG A C 1
ATOM 729 O O . ARG A 1 96 ? -3.721 -5.641 12.081 1.00 89.25 96 ARG A O 1
ATOM 736 N N . PHE A 1 97 ? -2.433 -3.987 11.288 1.00 86.69 97 PHE A N 1
ATOM 737 C CA . PHE A 1 97 ? -3.232 -2.905 11.871 1.00 86.69 97 PHE A CA 1
ATOM 738 C C . PHE A 1 97 ? -4.695 -2.969 11.416 1.00 86.69 97 PHE A C 1
ATOM 740 O O . PHE A 1 97 ? -5.611 -2.905 12.232 1.00 86.69 97 PHE A O 1
ATOM 747 N N . VAL A 1 98 ? -4.912 -3.146 10.112 1.00 84.56 98 VAL A N 1
ATOM 748 C CA . VAL A 1 98 ? -6.243 -3.285 9.514 1.00 84.56 98 VAL A CA 1
ATOM 749 C C . VAL A 1 98 ? -6.981 -4.493 10.109 1.00 84.56 98 VAL A C 1
ATOM 751 O O . VAL A 1 98 ? -8.132 -4.372 10.520 1.00 84.56 98 VAL A O 1
ATOM 754 N N . ASN A 1 99 ? -6.324 -5.646 10.208 1.00 85.31 99 ASN A N 1
ATOM 755 C CA . ASN A 1 99 ? -6.931 -6.852 10.765 1.00 85.31 99 ASN A CA 1
ATOM 756 C C . ASN A 1 99 ? -7.291 -6.699 12.254 1.00 85.31 99 ASN A C 1
ATOM 758 O O . ASN A 1 99 ? -8.391 -7.066 12.654 1.00 85.31 99 ASN A O 1
ATOM 762 N N . GLU A 1 100 ? -6.414 -6.104 13.064 1.00 86.12 100 GLU A N 1
ATOM 763 C CA . GLU A 1 100 ? -6.685 -5.844 14.486 1.00 86.12 100 GLU A CA 1
ATOM 764 C C . GLU A 1 100 ? -7.883 -4.896 14.665 1.00 86.12 100 GLU A C 1
ATOM 766 O O . GLU A 1 100 ? -8.758 -5.149 15.489 1.00 86.12 100 GLU A O 1
ATOM 771 N N . GLN A 1 101 ? -7.985 -3.837 13.853 1.00 81.88 101 GLN A N 1
ATOM 772 C CA . GLN A 1 101 ? -9.136 -2.925 13.885 1.00 81.88 101 GLN A CA 1
ATOM 773 C C . GLN A 1 101 ? -10.435 -3.598 13.420 1.00 81.88 101 GLN A C 1
ATOM 775 O O . GLN A 1 101 ? -11.502 -3.318 13.964 1.00 81.88 101 GLN A O 1
ATOM 780 N N . ALA A 1 102 ? -10.359 -4.506 12.442 1.00 79.81 102 ALA A N 1
ATOM 781 C CA . ALA A 1 102 ? -11.512 -5.288 12.006 1.00 79.81 102 ALA A CA 1
ATOM 782 C C . ALA A 1 102 ? -12.023 -6.226 13.113 1.00 79.81 102 ALA A C 1
ATOM 784 O O . ALA A 1 102 ? -13.232 -6.363 13.261 1.00 79.81 102 ALA A O 1
ATOM 785 N N . LEU A 1 103 ? -11.126 -6.811 13.916 1.00 75.19 103 LEU A N 1
ATOM 786 C CA . LEU A 1 103 ? -11.472 -7.656 15.069 1.00 75.19 103 LEU A CA 1
ATOM 787 C C . LEU A 1 103 ? -12.045 -6.858 16.251 1.00 75.19 103 LEU A C 1
ATOM 789 O O . LEU A 1 103 ? -12.883 -7.366 16.991 1.00 75.19 103 LEU A O 1
ATOM 793 N N . LEU A 1 104 ? -11.600 -5.612 16.438 1.00 71.31 104 LEU A N 1
ATOM 794 C CA . LEU A 1 104 ? -12.137 -4.704 17.458 1.00 71.31 104 LEU A CA 1
ATOM 795 C C . LEU A 1 104 ? -13.520 -4.157 17.101 1.00 71.31 104 LEU A C 1
ATOM 797 O O . LEU A 1 104 ? -14.216 -3.639 17.976 1.00 71.31 104 LEU A O 1
ATOM 801 N N . ARG A 1 105 ? -13.931 -4.254 15.833 1.00 61.38 105 ARG A N 1
ATOM 802 C CA . ARG A 1 105 ? -15.296 -3.950 15.424 1.00 61.38 105 ARG A CA 1
ATOM 803 C C . ARG A 1 105 ? -16.166 -5.106 15.922 1.00 61.38 105 ARG A C 1
ATOM 805 O O . ARG A 1 105 ? -16.023 -6.206 15.395 1.00 61.38 105 ARG A O 1
ATOM 812 N N . PRO A 1 106 ? -17.055 -4.907 16.913 1.00 56.50 106 PRO A N 1
ATOM 813 C CA . PRO A 1 106 ? -18.027 -5.937 17.221 1.00 56.50 106 PRO A CA 1
ATOM 814 C C . PRO A 1 106 ? -18.835 -6.148 15.940 1.00 56.50 106 PRO A C 1
ATOM 816 O O . PRO A 1 106 ? -19.541 -5.239 15.493 1.00 56.50 106 PRO A O 1
ATOM 819 N N . GLU A 1 107 ? -18.698 -7.316 15.308 1.00 54.69 107 GLU A N 1
ATOM 820 C CA . GLU A 1 107 ? -19.791 -7.830 14.496 1.00 54.69 107 GLU A CA 1
ATOM 821 C C . GLU A 1 107 ? -21.016 -7.732 15.395 1.00 54.69 107 GLU A C 1
ATOM 823 O O . GLU A 1 107 ? -21.023 -8.281 16.498 1.00 54.69 107 GLU A O 1
ATOM 828 N N . GLY A 1 108 ? -21.974 -6.894 14.994 1.00 52.75 108 GLY A N 1
ATOM 829 C CA . GLY A 1 108 ? -23.187 -6.689 15.759 1.00 52.75 108 GLY A CA 1
ATOM 830 C C . GLY A 1 108 ? -23.774 -8.052 16.066 1.00 52.75 108 GLY A C 1
ATOM 831 O O . GLY A 1 108 ? -24.131 -8.768 15.140 1.00 52.75 108 GLY A O 1
ATOM 832 N N . ASP A 1 109 ? -23.805 -8.394 17.351 1.00 52.25 109 ASP A N 1
ATOM 833 C CA . ASP A 1 109 ? -24.486 -9.554 17.898 1.00 52.25 109 ASP A CA 1
ATOM 834 C C . ASP A 1 109 ? -25.879 -9.645 17.249 1.00 52.25 109 ASP A C 1
ATOM 836 O O . ASP A 1 109 ? -26.737 -8.804 17.537 1.00 52.25 109 ASP A O 1
ATOM 840 N N . PRO A 1 110 ? -26.136 -10.605 16.338 1.00 55.12 110 PRO A N 1
ATOM 841 C CA . PRO A 1 110 ? -27.474 -10.789 15.798 1.00 55.12 110 PRO A CA 1
ATOM 842 C C . PRO A 1 110 ? -28.362 -11.580 16.777 1.00 55.12 110 PRO A C 1
ATOM 844 O O . PRO A 1 110 ? -29.450 -12.002 16.399 1.00 55.12 110 PRO A O 1
ATOM 847 N N . ALA A 1 111 ? -27.924 -11.802 18.023 1.00 47.97 111 ALA A N 1
ATOM 848 C CA . ALA A 1 111 ? -28.577 -12.659 19.010 1.00 47.97 111 ALA A CA 1
ATOM 849 C C . ALA A 1 111 ? -29.330 -11.874 20.103 1.00 47.97 111 ALA A C 1
ATOM 851 O O . ALA A 1 111 ? -29.633 -12.405 21.173 1.00 47.97 111 ALA A O 1
ATOM 852 N N . ARG A 1 112 ? -29.713 -10.625 19.812 1.00 50.28 112 ARG A N 1
ATOM 853 C CA . ARG A 1 112 ? -30.731 -9.878 20.560 1.00 50.28 112 ARG A CA 1
ATOM 854 C C . ARG A 1 112 ? -31.962 -9.601 19.694 1.00 50.28 112 ARG A C 1
ATOM 856 O O . ARG A 1 112 ? -32.179 -8.461 19.294 1.00 50.28 112 ARG A O 1
ATOM 863 N N . ASN A 1 113 ? -32.775 -10.628 19.438 1.00 43.16 113 ASN A N 1
ATOM 864 C CA . ASN A 1 113 ? -34.238 -10.496 19.366 1.00 43.16 113 ASN A CA 1
ATOM 865 C C . ASN A 1 113 ? -34.936 -11.850 19.526 1.00 43.16 113 ASN A C 1
ATOM 867 O O . ASN A 1 113 ? -34.689 -12.735 18.679 1.00 43.16 113 ASN A O 1
#

Secondary structure (DSSP, 8-state):
---------------------------HHHHHHHHHHHHHHHHHHHHHHHH--HHHHHHHHHHHHHHHHHHHHTTGGGS-HHHHHHHHHHHHHHHHHHHHHHHHS----TT--

Radius of gyration: 25.64 Å; chains: 1; bounding box: 53×60×78 Å

Sequence (113 aa):
MNTSAPLSNSDHASPFATETPRPATVSLSEQQAFEAATARLRAALQVAADSQGFEEVADARLKLRALAVKLRDAGFWRSDKHGLRSTVSLLWEADRFVNEQALLRPEGDPARN

Foldseek 3Di:
DDDDDDDPPPDDDPPPPVVVPPLPQQDPVLVVQLVVLLVQLVVQVVVCVVPVPLVSNVVSLVSNVVSLVVCVSSVVCVPPPPVVVVSVVSSVVSVVVNVVSVVVPPPPPPPDD

pLDDT: mean 75.45, std 17.27, range [40.28, 92.94]